Protein AF-A0A6V7MDB3-F1 (afdb_monomer_lite)

Organism: NCBI:txid1563983

Foldseek 3Di:
DVPPPDDQCLFWDVVCVVVVCVLPDDDPVCVVDVDDRDDDTWTFDQQDPVRDGHDSVPTDTD

pLDDT: mean 89.54, std 10.6, range [51.66, 98.19]

Structure (mmCIF, N/CA/C/O backbone):
data_AF-A0A6V7MDB3-F1
#
_entry.id   AF-A0A6V7MDB3-F1
#
loop_
_atom_site.group_PDB
_atom_site.id
_atom_site.type_symbol
_atom_site.label_atom_id
_atom_site.label_alt_id
_atom_site.label_comp_id
_atom_site.label_asym_id
_atom_site.label_entity_id
_atom_site.label_seq_id
_atom_site.pdbx_PDB_ins_code
_atom_site.Cartn_x
_atom_site.Cartn_y
_atom_site.Cartn_z
_atom_site.occupancy
_atom_site.B_iso_or_equiv
_atom_site.auth_seq_id
_atom_site.auth_comp_id
_atom_site.auth_asym_id
_atom_site.auth_atom_id
_atom_site.pdbx_PDB_model_num
ATOM 1 N N . MET A 1 1 ? 21.071 0.428 2.724 1.00 51.66 1 MET A N 1
ATOM 2 C CA . MET A 1 1 ? 20.609 1.701 3.321 1.00 51.66 1 MET A CA 1
ATOM 3 C C . MET A 1 1 ? 19.298 2.172 2.700 1.00 51.66 1 MET A C 1
ATOM 5 O O . MET A 1 1 ? 18.529 2.809 3.393 1.00 51.66 1 MET A O 1
ATOM 9 N N . ASP A 1 2 ? 19.010 1.783 1.455 1.00 75.31 2 ASP A N 1
ATOM 10 C CA . ASP A 1 2 ? 17.964 2.367 0.600 1.00 75.31 2 ASP A CA 1
ATOM 11 C C . ASP A 1 2 ? 16.502 2.263 1.080 1.00 75.31 2 ASP A C 1
ATOM 13 O O . ASP A 1 2 ? 15.674 3.015 0.591 1.00 75.31 2 ASP A O 1
ATOM 17 N N . MET A 1 3 ? 16.158 1.362 2.009 1.00 84.69 3 MET A N 1
ATOM 18 C CA . MET A 1 3 ? 14.761 1.164 2.454 1.00 84.69 3 MET A CA 1
ATOM 19 C C . MET A 1 3 ? 14.501 1.560 3.913 1.00 84.69 3 MET A C 1
ATOM 21 O O . MET A 1 3 ? 13.362 1.830 4.283 1.00 84.69 3 MET A O 1
ATOM 25 N N . MET A 1 4 ? 15.529 1.583 4.769 1.00 93.69 4 MET A N 1
ATOM 26 C CA . MET A 1 4 ? 15.331 1.905 6.187 1.00 93.69 4 MET A CA 1
ATOM 27 C C . MET A 1 4 ? 14.992 3.387 6.352 1.00 93.69 4 MET A C 1
ATOM 29 O O . MET A 1 4 ? 15.632 4.246 5.750 1.00 93.69 4 MET A O 1
ATOM 33 N N . GLY A 1 5 ? 13.980 3.681 7.170 1.00 93.81 5 GLY A N 1
ATOM 34 C CA . GLY A 1 5 ? 13.477 5.042 7.377 1.00 93.81 5 GLY A CA 1
ATOM 35 C C . GLY A 1 5 ? 12.612 5.588 6.236 1.00 93.81 5 GLY A C 1
ATOM 36 O O . GLY A 1 5 ? 12.113 6.701 6.357 1.00 93.81 5 GLY A O 1
ATOM 37 N N . GLN A 1 6 ? 12.411 4.826 5.155 1.00 93.75 6 GLN A N 1
ATOM 38 C CA . GLN A 1 6 ? 11.494 5.188 4.074 1.00 93.75 6 GLN A CA 1
ATOM 39 C C . GLN A 1 6 ? 10.085 4.657 4.350 1.00 93.75 6 GLN A C 1
ATOM 41 O O . GLN A 1 6 ? 9.891 3.691 5.093 1.00 93.75 6 GLN A O 1
ATOM 46 N N . SER A 1 7 ? 9.088 5.278 3.724 1.00 95.31 7 SER A N 1
ATOM 47 C CA . SER A 1 7 ? 7.701 4.839 3.842 1.00 95.31 7 SER A CA 1
ATOM 48 C C . SER A 1 7 ? 7.491 3.471 3.184 1.00 95.31 7 SER A C 1
ATOM 50 O O . SER A 1 7 ? 7.859 3.261 2.028 1.00 95.31 7 SER A O 1
ATOM 52 N N . VAL A 1 8 ? 6.816 2.545 3.875 1.00 95.12 8 VAL A N 1
ATOM 53 C CA . VAL A 1 8 ? 6.455 1.222 3.319 1.00 95.12 8 VAL A CA 1
ATOM 54 C C . VAL A 1 8 ? 5.589 1.335 2.053 1.00 95.12 8 VAL A C 1
ATOM 56 O O . VAL A 1 8 ? 5.628 0.466 1.178 1.00 95.12 8 VAL A O 1
ATOM 59 N N . PHE A 1 9 ? 4.843 2.434 1.908 1.00 96.56 9 PHE A N 1
ATOM 60 C CA . PHE A 1 9 ? 3.977 2.694 0.756 1.00 96.56 9 PHE A CA 1
ATOM 61 C C . PHE A 1 9 ? 4.756 2.945 -0.546 1.00 96.56 9 PHE A C 1
ATOM 63 O O . PHE A 1 9 ? 4.211 2.745 -1.629 1.00 96.56 9 PHE A O 1
ATOM 70 N N . GLU A 1 10 ? 6.041 3.309 -0.473 1.00 95.44 10 GLU A N 1
ATOM 71 C CA . GLU A 1 10 ? 6.897 3.495 -1.657 1.00 95.44 10 GLU A CA 1
ATOM 72 C C . GLU A 1 10 ? 7.297 2.169 -2.324 1.00 95.44 10 GLU A C 1
ATOM 74 O O . GLU A 1 10 ? 7.615 2.122 -3.523 1.00 95.44 10 GLU A O 1
ATOM 79 N N . TYR A 1 11 ? 7.271 1.082 -1.550 1.00 95.62 11 TYR A N 1
ATOM 80 C CA . TYR A 1 11 ? 7.762 -0.237 -1.952 1.00 95.62 11 TYR A CA 1
ATOM 81 C C . TYR A 1 11 ? 6.658 -1.287 -2.062 1.00 95.62 11 TYR A C 1
ATOM 83 O O . TYR A 1 11 ? 6.889 -2.327 -2.672 1.00 95.62 11 TYR A O 1
ATOM 91 N N . SER A 1 12 ? 5.469 -1.023 -1.525 1.00 97.31 12 SER A N 1
ATOM 92 C CA . SER A 1 12 ? 4.307 -1.912 -1.607 1.00 97.31 12 SER A CA 1
ATOM 93 C C . SER A 1 12 ? 3.428 -1.621 -2.823 1.00 97.31 12 SER A C 1
ATOM 95 O O . SER A 1 12 ? 3.445 -0.518 -3.382 1.00 97.31 12 SER A O 1
ATOM 97 N N . HIS A 1 13 ? 2.679 -2.627 -3.273 1.00 97.81 13 HIS A N 1
ATOM 98 C CA . HIS A 1 13 ? 1.718 -2.460 -4.359 1.00 97.81 13 HIS A CA 1
ATOM 99 C C . HIS A 1 13 ? 0.558 -1.545 -3.911 1.00 97.81 13 HIS A C 1
ATOM 101 O O . HIS A 1 13 ? 0.012 -1.776 -2.833 1.00 97.81 13 HIS A O 1
ATOM 107 N N . PRO A 1 14 ? 0.125 -0.549 -4.712 1.00 97.81 14 PRO A N 1
ATOM 108 C CA . PRO A 1 14 ? -0.923 0.398 -4.306 1.00 97.81 14 PRO A CA 1
ATOM 109 C C . PRO A 1 14 ? -2.237 -0.253 -3.859 1.00 97.81 14 PRO A C 1
ATOM 111 O O . PRO A 1 14 ? -2.869 0.222 -2.923 1.00 97.81 14 PRO A O 1
ATOM 114 N N . CYS A 1 15 ? -2.628 -1.371 -4.480 1.00 97.69 15 CYS A N 1
ATOM 115 C CA . CYS A 1 15 ? -3.834 -2.108 -4.081 1.00 97.69 15 CYS A CA 1
ATOM 116 C C . CYS A 1 15 ? -3.760 -2.758 -2.688 1.00 97.69 15 CYS A C 1
ATOM 118 O O . CYS A 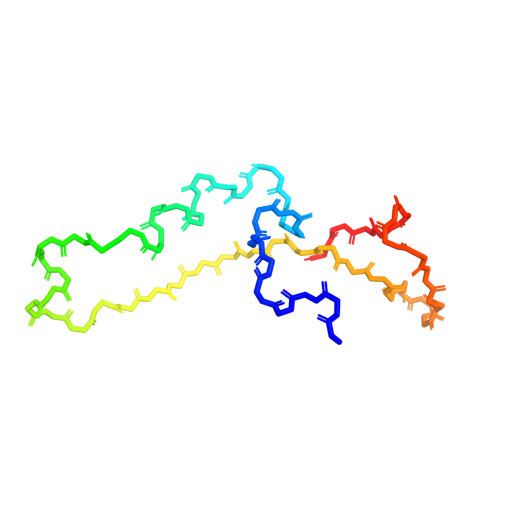1 15 ? -4.802 -3.146 -2.182 1.00 97.69 15 CYS A O 1
ATOM 120 N N . ASP A 1 16 ? -2.575 -2.874 -2.079 1.00 98.19 16 ASP A N 1
ATOM 121 C CA . ASP A 1 16 ? -2.409 -3.448 -0.733 1.00 98.19 16 ASP A CA 1
ATOM 122 C C . ASP A 1 16 ? -2.388 -2.353 0.351 1.00 98.19 16 ASP A C 1
ATOM 124 O O . ASP A 1 16 ? -2.340 -2.645 1.543 1.00 98.19 16 ASP A O 1
ATOM 128 N N . HIS A 1 17 ? -2.401 -1.067 -0.029 1.00 97.56 17 HIS A N 1
ATOM 129 C CA . HIS A 1 17 ? -2.173 0.036 0.912 1.00 97.56 17 HIS A CA 1
ATOM 130 C C . HIS A 1 17 ? -3.248 0.147 1.992 1.00 97.56 17 HIS A C 1
ATOM 132 O O . HIS A 1 17 ? -2.920 0.486 3.128 1.00 97.56 17 HIS A O 1
ATOM 138 N N . ASP A 1 18 ? -4.506 -0.138 1.667 1.00 96.81 18 ASP A N 1
ATOM 139 C CA . ASP A 1 18 ? -5.596 -0.069 2.645 1.00 96.81 18 ASP A CA 1
ATOM 140 C C . ASP A 1 18 ? -5.497 -1.188 3.686 1.00 96.81 18 ASP A C 1
ATOM 142 O O . ASP A 1 18 ? -5.658 -0.928 4.880 1.00 96.81 18 ASP A O 1
ATOM 146 N N . GLU A 1 19 ? -5.113 -2.394 3.263 1.00 95.75 19 GLU A N 1
ATOM 147 C CA . GLU A 1 19 ? -4.875 -3.522 4.168 1.00 95.75 19 GLU A CA 1
ATOM 148 C C . GLU A 1 19 ? -3.680 -3.241 5.087 1.00 95.75 19 GLU A C 1
ATOM 150 O O . GLU A 1 19 ? -3.794 -3.382 6.303 1.00 95.75 19 GLU A O 1
ATOM 155 N N . ILE A 1 20 ? -2.575 -2.705 4.550 1.00 95.88 20 ILE A N 1
ATOM 156 C CA . ILE A 1 20 ? -1.423 -2.262 5.356 1.00 95.88 20 ILE A CA 1
ATOM 157 C C . ILE A 1 20 ? -1.859 -1.253 6.426 1.00 95.88 20 ILE A C 1
ATOM 159 O O . ILE A 1 20 ? -1.474 -1.387 7.588 1.00 95.88 20 ILE A O 1
ATOM 163 N N . ARG A 1 21 ? -2.664 -0.242 6.063 1.00 94.50 21 ARG A N 1
ATOM 164 C CA . ARG A 1 21 ? -3.157 0.762 7.024 1.00 94.50 21 ARG A CA 1
ATOM 165 C C . ARG A 1 21 ? -3.979 0.113 8.127 1.00 94.50 21 ARG A C 1
ATOM 167 O O . ARG A 1 21 ? -3.746 0.405 9.294 1.00 94.50 21 ARG A O 1
ATOM 174 N N . GLN A 1 22 ? -4.900 -0.777 7.776 1.00 91.56 22 GLN A N 1
ATOM 175 C CA . GLN A 1 22 ? -5.750 -1.471 8.741 1.00 91.56 22 GLN A CA 1
ATOM 176 C C . GLN A 1 22 ? -4.945 -2.389 9.677 1.00 91.56 22 GLN A C 1
ATOM 178 O O . GLN A 1 22 ? -5.233 -2.481 10.875 1.00 91.56 22 GLN A O 1
ATOM 183 N N . CYS A 1 23 ? -3.933 -3.061 9.136 1.00 91.06 23 CYS A N 1
ATOM 184 C CA . CYS A 1 23 ? -3.051 -3.977 9.848 1.00 91.06 23 CYS A CA 1
ATOM 185 C C . CYS A 1 23 ? -2.074 -3.268 10.793 1.00 91.06 23 CYS A C 1
ATOM 187 O O . CYS A 1 23 ? -1.740 -3.819 11.841 1.00 91.06 23 CYS A O 1
ATOM 189 N N . LEU A 1 24 ? -1.622 -2.062 10.438 1.00 89.62 24 LEU A N 1
ATOM 190 C CA . LEU A 1 24 ? -0.697 -1.258 11.244 1.00 89.62 24 LEU A CA 1
ATOM 191 C C . LEU A 1 24 ? -1.400 -0.243 12.157 1.00 89.62 24 LEU A C 1
ATOM 193 O O . LEU A 1 24 ? -0.762 0.309 13.054 1.00 89.62 24 LEU A O 1
ATOM 197 N N . ALA A 1 25 ? -2.691 0.021 11.948 1.00 88.81 25 ALA A N 1
ATOM 198 C CA . ALA A 1 25 ? -3.471 0.887 12.820 1.00 88.81 25 ALA A CA 1
ATOM 199 C C . ALA A 1 25 ? -3.604 0.261 14.214 1.00 88.81 25 ALA A C 1
ATOM 201 O O . ALA A 1 25 ? -4.170 -0.823 14.369 1.00 88.81 25 ALA A O 1
ATOM 202 N N . ILE A 1 26 ? -3.110 0.980 15.223 1.00 80.75 26 ILE A N 1
ATOM 203 C CA . ILE A 1 26 ? -3.284 0.633 16.633 1.00 80.75 26 ILE A CA 1
ATOM 204 C C . ILE A 1 26 ? -4.664 1.122 17.061 1.00 80.75 26 ILE A C 1
ATOM 206 O O . ILE A 1 26 ? -4.939 2.324 17.038 1.00 80.75 26 ILE A O 1
ATOM 210 N N . THR A 1 27 ? -5.527 0.199 17.463 1.00 78.62 27 THR A N 1
ATOM 211 C CA . THR A 1 27 ? -6.826 0.526 18.055 1.00 78.62 27 THR A CA 1
ATOM 212 C C . THR A 1 27 ? -6.758 0.417 19.584 1.00 78.62 27 THR A C 1
ATOM 214 O O . THR A 1 27 ? -5.912 -0.309 20.105 1.00 78.62 27 THR A O 1
ATOM 217 N N . PRO A 1 28 ? -7.624 1.112 20.346 1.00 71.06 28 PRO A N 1
ATOM 218 C CA . PRO A 1 28 ? -7.618 1.045 21.813 1.00 71.06 28 PRO A CA 1
ATOM 219 C C . PRO A 1 28 ? -7.781 -0.379 22.369 1.00 71.06 28 PRO A C 1
ATOM 221 O O . PRO A 1 28 ? -7.217 -0.695 23.413 1.00 71.06 28 PRO A O 1
ATOM 224 N N . SER A 1 29 ? -8.496 -1.248 21.648 1.00 67.94 29 SER A N 1
ATOM 225 C CA . SER A 1 29 ? -8.634 -2.679 21.951 1.00 67.94 29 SER A CA 1
ATOM 226 C C . SER A 1 29 ? -7.319 -3.459 21.839 1.00 67.94 29 SER A C 1
ATOM 228 O O . SER A 1 29 ? -7.125 -4.435 22.559 1.00 67.94 29 SER A O 1
ATOM 230 N N . ASP A 1 30 ? -6.383 -3.001 21.006 1.00 67.31 30 ASP A N 1
ATOM 231 C CA . ASP A 1 30 ? -5.097 -3.675 20.763 1.00 67.31 30 ASP A CA 1
ATOM 232 C C . ASP A 1 30 ? -4.077 -3.437 21.881 1.00 67.31 30 ASP A C 1
ATOM 234 O O . ASP A 1 30 ? -3.031 -4.079 21.929 1.00 67.31 30 ASP A O 1
ATOM 238 N N . VAL A 1 31 ? -4.357 -2.493 22.783 1.00 66.31 31 VAL A N 1
ATOM 239 C CA . VAL A 1 31 ? -3.506 -2.212 23.947 1.00 66.31 31 VAL A CA 1
ATOM 240 C C . VAL A 1 31 ? -3.754 -3.239 25.057 1.00 66.31 31 VAL A C 1
ATOM 242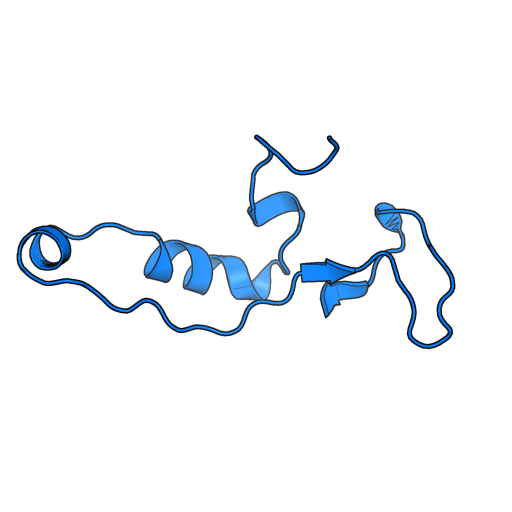 O O . VAL A 1 31 ? -2.878 -3.486 25.885 1.00 66.31 31 VAL A O 1
ATOM 245 N N . THR A 1 32 ? -4.941 -3.849 25.077 1.00 67.81 32 THR A N 1
ATOM 246 C CA . THR A 1 32 ? -5.363 -4.796 26.119 1.00 67.81 32 THR A CA 1
ATOM 247 C C . THR A 1 32 ? -5.024 -6.245 25.764 1.00 67.81 32 THR A C 1
ATOM 249 O O . THR A 1 32 ? -4.727 -7.036 26.657 1.00 67.81 32 THR A O 1
ATOM 252 N N . GLU A 1 33 ? -4.996 -6.589 24.475 1.00 67.31 33 GLU A N 1
ATOM 253 C CA . GLU A 1 33 ? -4.667 -7.930 23.984 1.00 67.31 33 GLU A CA 1
ATOM 254 C C . GLU A 1 33 ? -3.555 -7.879 22.931 1.00 67.31 33 GLU A C 1
ATOM 256 O O . GLU A 1 33 ? -3.514 -6.985 22.089 1.00 67.31 33 GLU A O 1
ATOM 261 N N . ARG A 1 34 ? -2.647 -8.867 22.936 1.00 69.75 34 ARG A N 1
ATOM 262 C CA . ARG A 1 34 ? -1.639 -9.011 21.871 1.00 69.75 34 ARG A CA 1
ATOM 263 C C . ARG A 1 34 ? -2.339 -9.309 20.543 1.00 69.75 34 ARG A C 1
ATOM 265 O O . ARG A 1 34 ? -2.591 -10.469 20.216 1.00 69.75 34 ARG A O 1
ATOM 272 N N . ARG A 1 35 ? -2.612 -8.268 19.756 1.00 76.12 35 ARG A N 1
ATOM 273 C CA . ARG A 1 35 ? -3.153 -8.416 18.404 1.00 76.12 35 ARG A CA 1
ATOM 274 C C . ARG A 1 35 ? -2.138 -9.124 17.512 1.00 76.12 35 ARG A C 1
ATOM 276 O O . ARG A 1 35 ? -0.997 -8.689 17.366 1.00 76.12 35 ARG A O 1
ATOM 283 N N . THR A 1 36 ? -2.576 -10.213 16.888 1.00 80.50 36 THR A N 1
ATOM 284 C CA . THR A 1 36 ? -1.801 -10.882 15.840 1.00 80.50 36 THR A CA 1
ATOM 285 C C . THR A 1 36 ? -2.116 -10.210 14.507 1.00 80.50 36 THR A C 1
ATOM 287 O O . THR A 1 36 ? -3.284 -10.050 14.156 1.00 80.50 36 THR A O 1
ATOM 290 N N . CYS A 1 37 ? -1.087 -9.795 13.771 1.00 84.81 37 CYS A N 1
ATOM 291 C CA . CYS A 1 37 ? -1.226 -9.135 12.478 1.00 84.81 37 CYS A CA 1
ATOM 292 C C . CYS A 1 37 ? -0.745 -10.076 11.368 1.00 84.81 37 CYS A C 1
ATOM 294 O O . CYS A 1 37 ? 0.455 -10.290 11.216 1.00 84.81 37 CYS A O 1
ATOM 296 N N . ASN A 1 38 ? -1.689 -10.657 10.622 1.00 88.75 38 ASN A N 1
ATOM 297 C CA . ASN A 1 38 ? -1.423 -11.598 9.535 1.00 88.75 38 ASN A CA 1
ATOM 298 C C . ASN A 1 38 ? -2.086 -11.081 8.257 1.00 88.75 38 ASN A C 1
ATOM 300 O O . ASN A 1 38 ? -3.305 -10.936 8.232 1.00 88.75 38 ASN A O 1
ATOM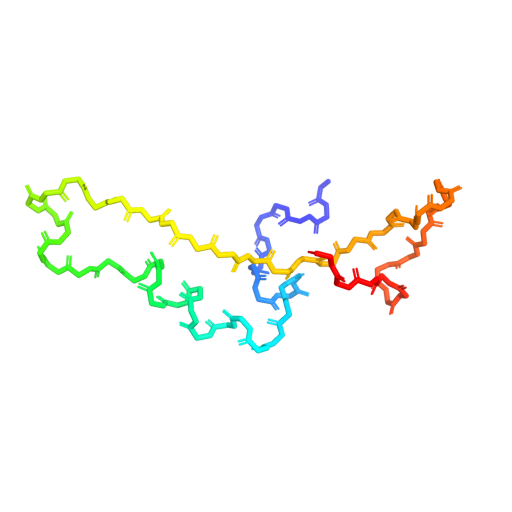 304 N N . PHE A 1 39 ? -1.298 -10.818 7.219 1.00 93.12 39 PHE A N 1
ATOM 305 C CA . PHE A 1 39 ? -1.785 -10.382 5.911 1.00 93.12 39 PHE A CA 1
ATOM 306 C C . PHE A 1 39 ? -0.763 -10.726 4.823 1.00 93.12 39 PHE A C 1
ATOM 308 O O . PHE A 1 39 ? 0.402 -11.010 5.119 1.00 93.12 39 PHE A O 1
ATOM 315 N N . PHE A 1 40 ? -1.201 -10.713 3.564 1.00 96.00 40 PHE A N 1
ATOM 316 C CA . PHE A 1 40 ? -0.310 -10.856 2.415 1.00 96.00 40 PHE A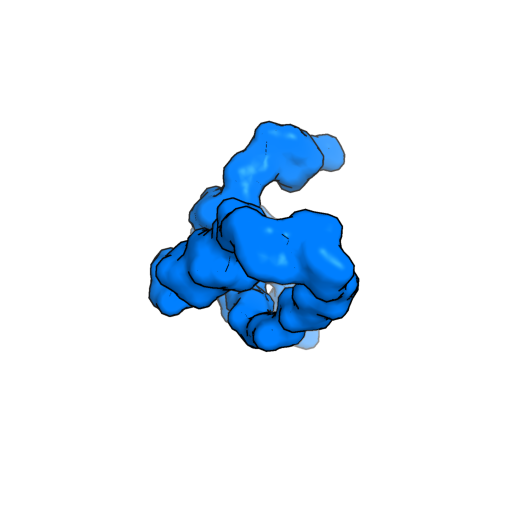 CA 1
ATOM 317 C C . PHE A 1 40 ? 0.089 -9.477 1.900 1.00 96.00 40 PHE A C 1
ATOM 319 O O . PHE A 1 40 ? -0.723 -8.560 1.860 1.00 96.00 40 PHE A O 1
ATOM 326 N N . LEU A 1 41 ? 1.346 -9.325 1.492 1.00 96.56 41 LEU A N 1
ATOM 327 C CA . LEU A 1 41 ? 1.868 -8.048 1.022 1.00 96.56 41 LEU A CA 1
ATOM 328 C C . LEU A 1 41 ? 2.731 -8.251 -0.213 1.00 96.56 41 LEU A C 1
ATOM 330 O O . LEU A 1 41 ? 3.691 -9.021 -0.165 1.00 96.56 41 LEU A O 1
ATOM 334 N N . ARG A 1 42 ? 2.438 -7.506 -1.282 1.00 98.19 42 ARG A N 1
ATOM 335 C CA . ARG A 1 42 ? 3.290 -7.477 -2.471 1.00 98.19 42 ARG A CA 1
ATOM 336 C C . ARG A 1 42 ? 4.301 -6.346 -2.377 1.00 98.19 42 ARG A C 1
ATOM 338 O O . ARG A 1 42 ? 3.929 -5.173 -2.269 1.00 98.19 42 ARG A O 1
ATOM 345 N N . LEU A 1 43 ? 5.584 -6.679 -2.484 1.00 97.19 43 LEU A N 1
ATOM 346 C CA . LEU A 1 43 ? 6.692 -5.721 -2.413 1.00 97.19 43 LEU A CA 1
ATOM 347 C C . LEU A 1 43 ? 7.464 -5.653 -3.730 1.00 97.19 43 LEU A C 1
ATOM 349 O O . LEU A 1 43 ? 7.595 -6.639 -4.457 1.00 97.19 43 LEU A O 1
ATOM 353 N N . LYS A 1 44 ? 8.039 -4.485 -4.025 1.00 96.38 44 LYS A N 1
ATOM 354 C CA . LYS A 1 44 ? 8.983 -4.315 -5.133 1.00 96.38 44 LYS A CA 1
ATOM 355 C C . LYS A 1 44 ? 10.182 -5.238 -4.936 1.00 96.38 44 LYS A C 1
ATOM 357 O O . LYS A 1 44 ? 10.946 -5.106 -3.9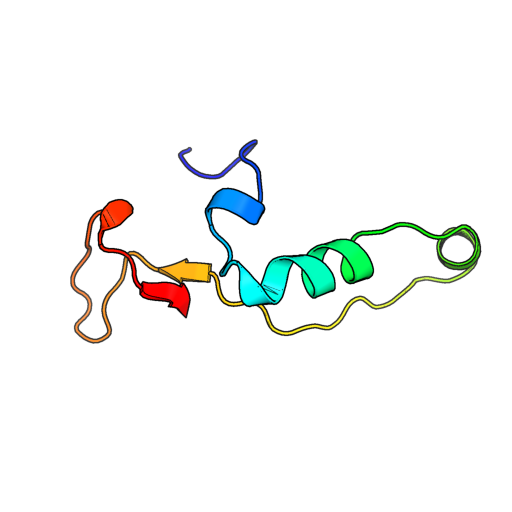82 1.00 96.38 44 LYS A O 1
ATOM 362 N N . CYS A 1 45 ? 10.396 -6.117 -5.903 1.00 95.56 45 CYS A N 1
ATOM 363 C CA . CYS A 1 45 ? 11.520 -7.031 -5.955 1.00 95.56 45 CYS A CA 1
ATOM 364 C C . CYS A 1 45 ? 12.444 -6.664 -7.120 1.00 95.56 45 CYS A C 1
ATOM 366 O O . CYS A 1 45 ? 12.054 -6.685 -8.289 1.00 95.56 45 CYS A O 1
ATOM 368 N N . THR A 1 46 ? 13.702 -6.362 -6.802 1.00 95.94 46 THR A N 1
ATOM 369 C CA . THR A 1 46 ? 14.749 -6.097 -7.800 1.00 95.94 46 THR A CA 1
ATOM 370 C C . THR A 1 46 ? 15.396 -7.376 -8.331 1.00 95.94 46 THR A C 1
ATOM 372 O O . THR A 1 46 ? 16.208 -7.308 -9.251 1.00 95.94 46 THR A O 1
ATOM 375 N N . LEU A 1 47 ? 15.046 -8.547 -7.791 1.00 96.44 47 LEU A N 1
ATOM 376 C CA . LEU A 1 47 ? 15.555 -9.838 -8.240 1.00 96.44 47 LEU A CA 1
ATOM 377 C C . LEU A 1 47 ? 14.528 -10.539 -9.135 1.00 96.44 47 LEU A C 1
ATOM 379 O O . LEU A 1 47 ? 13.448 -10.945 -8.703 1.00 96.44 47 LEU A O 1
ATOM 383 N N . THR A 1 48 ? 14.873 -10.722 -10.403 1.00 94.94 48 THR A N 1
ATOM 384 C CA . THR A 1 48 ? 14.029 -11.464 -11.352 1.00 94.94 48 THR A CA 1
ATOM 385 C C . THR A 1 48 ? 14.094 -12.974 -11.102 1.00 94.94 48 THR A C 1
ATOM 387 O O . THR A 1 48 ? 15.018 -13.469 -10.464 1.00 94.94 48 THR A O 1
ATOM 390 N N . ASN A 1 49 ? 13.150 -13.741 -11.656 1.00 92.50 49 ASN A N 1
ATOM 391 C CA . ASN A 1 49 ? 13.104 -15.204 -11.480 1.00 92.50 49 ASN A CA 1
ATOM 392 C C . ASN A 1 49 ? 14.336 -15.934 -12.045 1.00 92.50 49 ASN A C 1
ATOM 394 O O . ASN A 1 49 ? 14.638 -17.041 -11.624 1.00 92.50 49 ASN A O 1
ATOM 398 N N . LYS A 1 50 ? 15.070 -15.304 -12.973 1.00 94.56 50 LYS A N 1
ATOM 399 C CA . LYS A 1 50 ? 16.343 -15.816 -13.510 1.00 94.56 50 LYS A CA 1
ATOM 400 C C . LYS A 1 50 ? 17.569 -15.309 -12.733 1.00 94.56 50 LYS A C 1
ATOM 402 O O . LYS A 1 50 ? 18.673 -15.340 -13.261 1.00 94.56 50 LYS A O 1
ATOM 407 N N . GLY A 1 51 ? 17.381 -14.742 -11.539 1.00 94.31 51 GLY A N 1
ATOM 408 C CA . GLY A 1 51 ? 18.465 -14.243 -10.686 1.00 94.31 51 GLY A CA 1
ATOM 409 C C . GLY A 1 51 ? 19.111 -12.929 -11.142 1.00 94.31 51 GLY A C 1
ATOM 410 O O . GLY A 1 51 ? 20.069 -12.472 -10.526 1.00 94.31 51 GLY A O 1
ATOM 411 N N . ARG A 1 52 ? 18.603 -12.278 -12.199 1.00 96.12 52 ARG A N 1
ATOM 412 C CA . ARG A 1 52 ? 19.130 -10.976 -12.645 1.00 96.12 52 ARG A CA 1
ATOM 413 C C . ARG A 1 52 ? 18.631 -9.860 -11.733 1.00 96.12 52 ARG A C 1
ATOM 415 O O . ARG A 1 52 ?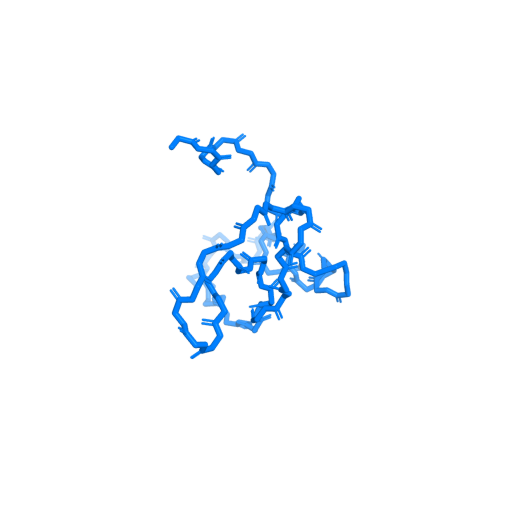 17.426 -9.799 -11.472 1.00 96.12 52 ARG A O 1
ATOM 422 N N . LYS A 1 53 ? 19.540 -8.974 -11.319 1.00 96.25 53 LYS A N 1
ATOM 423 C CA . LYS A 1 53 ? 19.234 -7.752 -10.567 1.00 96.25 53 LYS A CA 1
ATOM 424 C C . LYS A 1 53 ? 18.806 -6.636 -11.523 1.00 96.25 53 LYS A C 1
ATOM 426 O O . LYS A 1 53 ? 19.485 -6.384 -12.515 1.00 96.25 53 LYS A O 1
ATOM 431 N N . VAL A 1 54 ? 17.701 -5.967 -11.216 1.00 95.62 54 VAL A N 1
ATOM 432 C CA . VAL A 1 54 ? 17.204 -4.781 -11.927 1.00 95.62 54 VAL A CA 1
ATOM 433 C C . VAL A 1 54 ? 17.190 -3.565 -11.003 1.00 95.62 54 VAL A C 1
ATOM 435 O O . VAL A 1 54 ? 17.312 -3.687 -9.785 1.00 95.62 54 VAL A O 1
ATOM 438 N N . ASN A 1 55 ? 17.066 -2.373 -11.583 1.00 94.12 55 ASN A N 1
ATOM 439 C CA . ASN A 1 55 ? 16.881 -1.150 -10.806 1.00 94.12 55 ASN A CA 1
ATOM 440 C C . ASN A 1 55 ? 15.455 -1.078 -10.219 1.00 94.12 55 ASN A C 1
ATOM 442 O O . ASN A 1 55 ? 14.554 -1.799 -10.647 1.00 94.12 55 ASN A O 1
ATOM 446 N N . LEU A 1 56 ? 15.241 -0.169 -9.265 1.00 91.50 56 LEU A N 1
ATOM 447 C CA . LEU A 1 56 ? 13.963 -0.035 -8.560 1.00 91.50 56 LEU A CA 1
ATOM 448 C C . LEU A 1 56 ? 12.797 0.414 -9.460 1.00 91.50 56 LEU A C 1
ATOM 450 O O . LEU A 1 56 ? 11.663 0.015 -9.213 1.00 91.50 56 LEU A O 1
ATOM 454 N N . LYS A 1 57 ? 13.054 1.203 -10.516 1.00 91.88 57 LYS A N 1
ATOM 455 C CA . LYS A 1 57 ? 12.014 1.634 -11.472 1.00 91.88 57 LYS A CA 1
ATOM 456 C C . LYS A 1 57 ? 11.484 0.468 -12.311 1.00 91.88 57 LYS A C 1
ATOM 458 O O . LYS A 1 57 ? 10.342 0.507 -12.747 1.00 91.88 57 LYS A O 1
ATOM 463 N N . SER A 1 58 ? 12.310 -0.554 -12.530 1.00 94.06 58 SER A N 1
ATOM 464 C CA . SER A 1 58 ? 11.972 -1.759 -13.298 1.00 94.06 58 SER A CA 1
ATOM 465 C C . SER A 1 58 ? 11.631 -2.966 -12.416 1.00 94.06 58 SER A C 1
ATOM 467 O O . SER A 1 58 ? 11.462 -4.069 -12.935 1.00 94.06 58 SER A O 1
ATOM 469 N N . ALA A 1 59 ? 11.580 -2.791 -11.094 1.00 95.31 59 ALA A N 1
ATOM 470 C CA . ALA A 1 59 ? 11.253 -3.857 -10.157 1.00 95.31 59 ALA A CA 1
ATOM 471 C C . ALA A 1 59 ? 9.786 -4.284 -10.307 1.00 95.31 59 ALA A C 1
ATOM 473 O O . ALA A 1 59 ? 8.891 -3.449 -10.425 1.00 95.31 59 ALA A O 1
ATOM 474 N N . SER A 1 60 ? 9.542 -5.591 -10.257 1.00 96.12 60 SER A N 1
ATOM 475 C CA . SER A 1 60 ? 8.190 -6.152 -10.223 1.00 96.12 60 SER A CA 1
ATOM 476 C C . SER A 1 60 ? 7.717 -6.302 -8.784 1.00 96.12 60 SER A C 1
ATOM 478 O O . SER A 1 60 ? 8.524 -6.622 -7.913 1.00 96.12 60 SER A O 1
ATOM 480 N N . TYR A 1 61 ? 6.417 -6.174 -8.547 1.00 97.38 61 TYR A N 1
ATOM 481 C CA . TYR A 1 61 ? 5.821 -6.580 -7.278 1.00 97.38 61 TYR A CA 1
ATOM 482 C C . TYR A 1 61 ? 5.765 -8.109 -7.193 1.00 97.38 61 TYR A C 1
ATOM 484 O O . TYR A 1 61 ? 5.383 -8.761 -8.167 1.00 97.38 61 TYR A O 1
ATOM 492 N N . LYS A 1 62 ? 6.191 -8.667 -6.063 1.00 93.38 62 LYS A N 1
ATOM 493 C CA . LYS A 1 62 ? 6.129 -10.097 -5.751 1.00 93.38 62 LYS A CA 1
ATOM 494 C C . LYS A 1 62 ? 5.476 -10.307 -4.402 1.00 93.38 62 LYS A C 1
ATOM 496 O O . LYS A 1 62 ? 5.681 -9.422 -3.539 1.00 93.38 62 LYS A O 1
#

Radius of gyration: 14.89 Å; chains: 1; bounding box: 29×21×40 Å

Secondary structure (DSSP, 8-state):
-TTTTS-GGGTB-GGGHHHHHHHHPPPGGGGTS---------BEE-B-TTS-B--GGGPEE-

Sequence (62 aa):
MDMMGQSVFEYSHPCDHDEIRQCLAITPSDVTERRTCNFFLRLKCTLTNKGRKVNLKSASYK